Protein AF-A0A3D0DPT5-F1 (afdb_monomer_lite)

Radius of gyration: 11.85 Å; chains: 1; bounding box: 24×19×32 Å

Secondary structure (DSSP, 8-state):
-GGGGTS---EEEE-HHHHHTTTT-HHHHHHHHHHHHHHHHTT-EEEE-----

pLDDT: mean 87.82, std 8.05, range [64.44, 96.06]

Foldseek 3Di:
DVVPVVDPAQEDEDEVVLVVCCVPDPVSVVVVVVVVVVCVVVVHHYHYPDPDD

Sequence (53 aa):
LAYLKRFPVRKIKIDRAFIRELEASSEDRAIVAAVMALAGSLQLQVVAEGVET

Structure (mmCIF, N/CA/C/O backbone):
data_AF-A0A3D0DPT5-F1
#
_entry.id   AF-A0A3D0DPT5-F1
#
loop_
_atom_site.group_PDB
_atom_site.id
_atom_site.type_symbol
_atom_site.label_atom_id
_atom_site.label_alt_id
_atom_site.label_comp_id
_atom_site.label_asym_id
_atom_site.label_entity_id
_atom_site.label_seq_id
_atom_site.pdbx_PDB_ins_code
_atom_site.Cartn_x
_atom_site.Cartn_y
_atom_site.Cartn_z
_atom_site.occupancy
_atom_site.B_iso_or_equiv
_atom_site.auth_seq_id
_atom_site.auth_comp_id
_atom_site.auth_asym_id
_atom_site.auth_atom_id
_atom_site.pdbx_PDB_model_num
ATOM 1 N N . LEU A 1 1 ? 2.521 7.433 9.652 1.00 64.44 1 LEU A N 1
ATOM 2 C CA . LEU A 1 1 ? 1.591 6.519 10.370 1.00 64.44 1 LEU A CA 1
ATOM 3 C C . LEU A 1 1 ? 0.687 7.225 11.381 1.00 64.44 1 LEU A C 1
ATOM 5 O O . LEU A 1 1 ? -0.513 7.006 11.316 1.00 64.44 1 LEU A O 1
ATOM 9 N N . ALA A 1 2 ? 1.203 8.083 12.274 1.00 73.62 2 ALA A N 1
ATOM 10 C CA . ALA A 1 2 ? 0.398 8.738 13.323 1.00 73.62 2 ALA A CA 1
ATOM 11 C C . ALA A 1 2 ? -0.880 9.453 12.819 1.00 73.62 2 ALA A C 1
ATOM 13 O O . ALA A 1 2 ? -1.888 9.483 13.520 1.00 73.62 2 ALA A O 1
ATOM 14 N N . TYR A 1 3 ? -0.870 9.967 11.586 1.00 73.81 3 TYR A N 1
ATOM 15 C CA . TYR A 1 3 ? -2.030 10.611 10.962 1.00 73.81 3 TYR A CA 1
ATOM 16 C C . TYR A 1 3 ? -3.184 9.654 10.620 1.00 73.81 3 TYR A C 1
ATOM 18 O O . TYR A 1 3 ? -4.335 10.076 10.679 1.00 73.81 3 TYR A O 1
ATOM 26 N N . LEU A 1 4 ? -2.912 8.368 10.355 1.00 71.31 4 LEU A N 1
ATOM 27 C CA . LEU A 1 4 ? -3.955 7.368 10.071 1.00 71.31 4 LEU A CA 1
ATOM 28 C C . LEU A 1 4 ? -4.888 7.146 11.268 1.00 71.31 4 LEU A C 1
ATOM 30 O O . LEU A 1 4 ? -6.050 6.821 11.079 1.00 71.31 4 LEU A O 1
ATOM 34 N N . LYS A 1 5 ? -4.402 7.361 12.499 1.00 68.75 5 LYS A N 1
ATOM 35 C CA . LYS A 1 5 ? -5.234 7.286 13.712 1.00 68.75 5 LYS A CA 1
ATOM 36 C C . LYS A 1 5 ? -6.158 8.491 13.896 1.00 68.75 5 LYS A C 1
ATOM 38 O O . LYS A 1 5 ? -7.133 8.390 14.629 1.00 68.75 5 LYS A O 1
ATOM 43 N N . ARG A 1 6 ? -5.814 9.647 13.321 1.00 77.56 6 ARG A N 1
ATOM 44 C CA . ARG A 1 6 ? -6.505 10.924 13.583 1.00 77.56 6 ARG A CA 1
ATOM 45 C C . ARG A 1 6 ? -7.560 11.247 12.535 1.00 77.56 6 ARG A C 1
ATOM 47 O O . ARG A 1 6 ? -8.471 12.014 12.817 1.00 77.56 6 ARG A O 1
ATOM 54 N N . PHE A 1 7 ? -7.436 10.668 11.347 1.00 75.94 7 PHE A N 1
ATOM 55 C CA . PHE A 1 7 ? -8.391 10.852 10.269 1.00 75.94 7 PHE A CA 1
ATOM 56 C C . PHE A 1 7 ? -9.173 9.559 10.039 1.00 75.94 7 PHE A C 1
ATOM 58 O O . PHE A 1 7 ? -8.547 8.505 9.936 1.00 75.94 7 PHE A O 1
ATOM 65 N N . PRO A 1 8 ? -10.512 9.617 9.909 1.00 78.31 8 PRO A N 1
ATOM 66 C CA . PRO A 1 8 ? -11.335 8.464 9.557 1.00 78.31 8 PRO A CA 1
ATOM 67 C C . PRO A 1 8 ? -11.155 8.129 8.069 1.00 78.31 8 PRO A C 1
ATOM 69 O O . PRO A 1 8 ? -12.066 8.272 7.251 1.00 78.31 8 PRO A O 1
ATOM 72 N N . VAL A 1 9 ? -9.941 7.735 7.692 1.00 84.00 9 VAL A N 1
ATOM 73 C CA . VAL A 1 9 ? -9.653 7.230 6.356 1.00 84.00 9 VAL A CA 1
ATOM 74 C C . VAL A 1 9 ? -10.297 5.859 6.211 1.00 84.00 9 VAL A C 1
ATOM 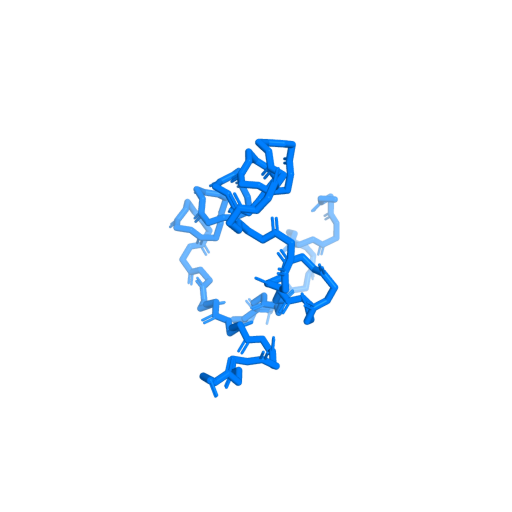76 O O . VAL A 1 9 ? -10.294 5.058 7.137 1.00 84.00 9 VAL A O 1
ATOM 79 N N . ARG A 1 10 ? -10.877 5.596 5.041 1.00 87.44 10 ARG A N 1
ATOM 80 C CA . ARG A 1 10 ? -11.460 4.286 4.706 1.00 87.44 10 ARG A CA 1
ATOM 81 C C . ARG A 1 10 ? -10.640 3.517 3.680 1.00 87.44 10 ARG A C 1
ATOM 83 O O . ARG A 1 10 ? -10.894 2.338 3.465 1.00 87.44 10 ARG A O 1
ATOM 90 N N . LYS A 1 11 ? -9.678 4.188 3.039 1.00 90.81 11 LYS A N 1
ATOM 91 C CA . LYS A 1 11 ? -8.878 3.620 1.960 1.00 90.81 11 LYS A CA 1
ATOM 92 C C . LYS A 1 11 ? -7.435 4.111 1.964 1.00 90.81 11 LYS A C 1
ATOM 94 O O . LYS A 1 11 ? -7.175 5.268 2.291 1.00 90.81 11 LYS A O 1
ATOM 99 N N . ILE A 1 12 ? -6.535 3.239 1.532 1.0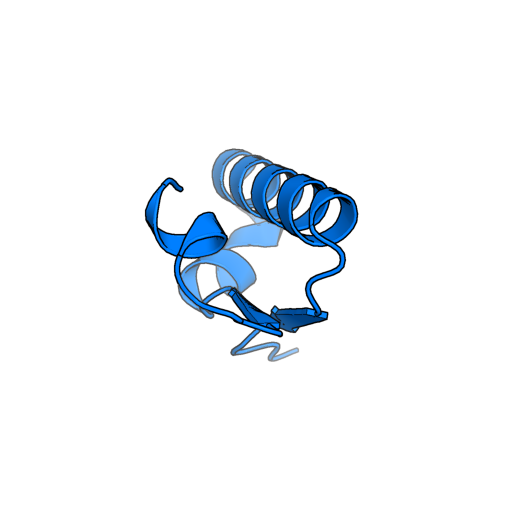0 91.00 12 ILE A N 1
ATOM 100 C CA . ILE A 1 12 ? -5.142 3.515 1.187 1.00 91.00 12 ILE A CA 1
ATOM 101 C C . ILE A 1 12 ? -4.986 3.313 -0.323 1.00 91.00 12 ILE A C 1
ATOM 103 O O . ILE A 1 12 ? -5.562 2.389 -0.895 1.00 91.00 12 ILE A O 1
ATOM 107 N N . LYS A 1 13 ? -4.222 4.191 -0.972 1.00 93.94 13 LYS A N 1
ATOM 108 C CA . LYS A 1 13 ? -3.858 4.062 -2.385 1.00 93.94 13 LYS A CA 1
ATOM 109 C C . LYS A 1 13 ? -2.397 3.642 -2.494 1.00 93.94 13 LYS A C 1
ATOM 111 O O . LYS A 1 13 ? -1.560 4.230 -1.812 1.00 93.94 13 LYS A O 1
ATOM 116 N N . ILE A 1 14 ? -2.113 2.663 -3.344 1.00 92.38 14 ILE A N 1
ATOM 117 C CA . ILE A 1 14 ? -0.753 2.288 -3.737 1.00 92.38 14 ILE A CA 1
ATOM 118 C C . ILE A 1 14 ? -0.523 2.857 -5.134 1.00 92.38 14 ILE A C 1
ATOM 120 O O . ILE A 1 14 ? -1.257 2.526 -6.064 1.00 92.38 14 ILE A O 1
ATOM 124 N N . ASP A 1 15 ? 0.448 3.761 -5.244 1.00 91.75 15 ASP A N 1
ATOM 125 C CA . ASP A 1 15 ? 0.749 4.465 -6.490 1.00 91.75 15 ASP A CA 1
ATOM 126 C C . ASP A 1 15 ? 1.322 3.519 -7.556 1.00 91.75 15 ASP A C 1
ATOM 128 O O . ASP A 1 15 ? 2.008 2.543 -7.235 1.00 91.75 15 ASP A O 1
ATOM 132 N N . ARG A 1 16 ? 1.080 3.851 -8.830 1.00 90.12 16 ARG A N 1
ATOM 133 C CA . ARG A 1 16 ? 1.544 3.077 -9.988 1.00 90.12 16 ARG A CA 1
ATOM 134 C C . ARG A 1 16 ? 3.046 2.805 -9.982 1.00 90.12 16 ARG A C 1
ATOM 136 O O . ARG A 1 16 ? 3.457 1.799 -10.544 1.00 90.12 16 ARG A O 1
ATOM 143 N N . ALA A 1 17 ? 3.860 3.697 -9.408 1.00 88.88 17 ALA A N 1
ATOM 144 C CA . ALA A 1 17 ? 5.310 3.527 -9.370 1.00 88.88 17 ALA A CA 1
ATOM 145 C C . ALA A 1 17 ? 5.697 2.234 -8.637 1.00 88.88 17 ALA A C 1
ATOM 147 O O . ALA A 1 17 ? 6.519 1.477 -9.133 1.00 88.88 17 ALA A O 1
ATOM 148 N N . PHE A 1 18 ? 5.018 1.933 -7.525 1.00 86.69 18 PHE A N 1
ATOM 149 C CA . PHE A 1 18 ? 5.213 0.680 -6.797 1.00 86.69 18 PHE A CA 1
ATOM 150 C C . PHE A 1 18 ? 4.632 -0.514 -7.549 1.00 86.69 18 PHE A C 1
ATOM 152 O O . PHE A 1 18 ? 5.230 -1.581 -7.535 1.00 86.69 18 PHE A O 1
ATOM 159 N N . ILE A 1 19 ? 3.476 -0.341 -8.204 1.00 88.38 19 ILE A N 1
ATOM 160 C CA . ILE A 1 19 ? 2.794 -1.415 -8.944 1.00 88.38 19 ILE A CA 1
ATOM 161 C C . ILE A 1 19 ? 3.616 -1.882 -10.151 1.00 88.38 19 ILE A C 1
ATOM 163 O O . ILE A 1 19 ? 3.760 -3.084 -10.350 1.00 88.38 19 ILE A O 1
ATOM 167 N N . ARG A 1 20 ? 4.183 -0.950 -10.927 1.00 88.06 20 ARG A N 1
ATOM 168 C CA . ARG A 1 20 ? 4.982 -1.256 -12.126 1.00 88.06 20 ARG A CA 1
ATOM 169 C C . ARG A 1 20 ? 6.253 -2.039 -11.813 1.00 88.06 20 ARG A C 1
ATOM 171 O O . ARG A 1 20 ? 6.643 -2.895 -12.594 1.00 88.06 20 ARG A O 1
ATOM 178 N N . GLU A 1 21 ? 6.864 -1.775 -10.665 1.00 86.50 21 GLU A N 1
ATOM 179 C CA . GLU A 1 21 ? 8.121 -2.409 -10.267 1.00 86.50 21 GLU A CA 1
ATOM 180 C C . GLU A 1 21 ? 7.912 -3.697 -9.448 1.00 86.50 21 GLU A C 1
ATOM 182 O O . GLU A 1 21 ? 8.883 -4.353 -9.078 1.00 86.50 21 GLU A O 1
ATOM 187 N N . LEU A 1 22 ? 6.666 -4.131 -9.191 1.00 88.06 22 LEU A N 1
ATOM 188 C CA . LEU A 1 22 ? 6.386 -5.321 -8.369 1.00 88.06 22 LEU A CA 1
ATOM 189 C C . LEU A 1 22 ? 7.052 -6.600 -8.886 1.00 88.06 22 LEU A C 1
ATOM 191 O O . LEU A 1 22 ? 7.402 -7.468 -8.087 1.00 88.06 22 LEU A O 1
ATOM 195 N N . GLU A 1 23 ? 7.216 -6.757 -10.197 1.00 85.50 23 GLU A N 1
ATOM 196 C CA . GLU A 1 23 ? 7.845 -7.951 -10.771 1.00 85.50 23 GLU A CA 1
ATOM 197 C C . GLU A 1 23 ? 9.374 -7.896 -10.661 1.00 85.50 23 GLU A C 1
ATOM 199 O O . GLU A 1 23 ? 10.013 -8.885 -10.286 1.00 85.50 23 GLU A O 1
ATOM 204 N N . ALA A 1 24 ? 9.963 -6.721 -10.888 1.00 90.19 24 ALA A N 1
ATOM 205 C CA . ALA A 1 24 ? 11.410 -6.529 -10.950 1.00 90.19 24 ALA A CA 1
ATOM 206 C C . ALA A 1 24 ? 12.062 -6.246 -9.583 1.00 90.19 24 ALA A C 1
ATOM 208 O O . ALA A 1 24 ? 13.221 -6.601 -9.369 1.00 90.19 24 ALA A O 1
ATOM 209 N N . SER A 1 25 ? 11.325 -5.665 -8.634 1.00 93.69 25 SER A N 1
ATOM 210 C CA . SER A 1 25 ? 11.859 -5.131 -7.379 1.00 93.69 25 SER A CA 1
ATOM 211 C C . SER A 1 25 ? 11.348 -5.899 -6.160 1.00 93.69 25 SER A C 1
ATOM 213 O O . SER A 1 25 ? 10.172 -5.865 -5.789 1.00 93.69 25 SER A O 1
ATOM 215 N N . SER A 1 26 ? 12.255 -6.603 -5.477 1.00 93.75 26 SER A N 1
ATOM 216 C CA . SER A 1 26 ? 11.942 -7.244 -4.193 1.00 93.75 26 SER A CA 1
ATOM 217 C C . SER A 1 26 ? 11.657 -6.238 -3.081 1.00 93.75 26 SER A C 1
ATOM 219 O O . SER A 1 26 ? 10.915 -6.561 -2.154 1.00 93.75 26 SER A O 1
ATOM 221 N N . GLU A 1 27 ? 12.240 -5.042 -3.166 1.00 92.88 27 GLU A N 1
ATOM 222 C CA . GLU A 1 27 ? 12.018 -3.964 -2.204 1.00 92.88 27 GLU A CA 1
ATOM 223 C C . GLU A 1 27 ? 10.597 -3.408 -2.331 1.00 92.88 27 GLU A C 1
ATOM 225 O O . GLU A 1 27 ? 9.875 -3.356 -1.335 1.00 92.88 27 GLU A O 1
ATOM 230 N N . ASP A 1 28 ? 10.139 -3.120 -3.552 1.00 91.50 28 ASP A N 1
ATOM 231 C CA . ASP A 1 28 ? 8.775 -2.628 -3.777 1.00 91.50 28 ASP A CA 1
ATOM 232 C C . ASP A 1 28 ? 7.728 -3.669 -3.383 1.00 91.50 28 ASP A C 1
ATOM 234 O O . ASP A 1 28 ? 6.733 -3.331 -2.735 1.00 91.50 28 ASP A O 1
ATOM 238 N N . ARG A 1 29 ? 7.983 -4.960 -3.647 1.00 94.06 29 ARG A N 1
ATOM 239 C CA . ARG A 1 29 ? 7.145 -6.050 -3.117 1.00 94.06 29 ARG A CA 1
ATOM 240 C C . ARG A 1 29 ? 7.067 -6.034 -1.595 1.00 94.06 29 ARG A C 1
ATOM 242 O O . ARG A 1 29 ? 5.979 -6.206 -1.046 1.00 94.06 29 ARG A O 1
ATOM 249 N N . ALA A 1 30 ? 8.193 -5.842 -0.907 1.00 95.00 30 ALA A N 1
ATOM 250 C CA . ALA A 1 30 ? 8.224 -5.803 0.552 1.00 95.00 30 ALA A CA 1
ATOM 251 C C . ALA A 1 30 ? 7.454 -4.592 1.104 1.00 95.00 30 ALA A C 1
ATOM 253 O O . ALA A 1 30 ? 6.684 -4.733 2.057 1.00 95.00 30 ALA A O 1
ATOM 254 N N . ILE A 1 31 ? 7.599 -3.423 0.474 1.00 92.31 31 ILE A N 1
ATOM 255 C CA . ILE A 1 31 ? 6.865 -2.205 0.836 1.00 92.31 31 ILE A CA 1
ATOM 256 C C . ILE A 1 31 ? 5.361 -2.409 0.634 1.00 92.31 31 ILE A C 1
ATOM 258 O O . ILE A 1 31 ? 4.579 -2.171 1.557 1.00 92.31 31 ILE A O 1
ATOM 262 N N . VAL A 1 32 ? 4.941 -2.905 -0.533 1.00 94.25 32 VAL A N 1
ATOM 263 C CA . VAL A 1 32 ? 3.528 -3.179 -0.832 1.00 94.25 32 VAL A CA 1
ATOM 264 C C . VAL A 1 32 ? 2.950 -4.203 0.142 1.00 94.25 32 VAL A C 1
ATOM 266 O O . VAL A 1 32 ? 1.869 -3.978 0.686 1.00 94.25 32 VAL A O 1
ATOM 269 N N . ALA A 1 33 ? 3.680 -5.276 0.456 1.00 95.25 33 ALA A N 1
ATOM 270 C CA . ALA A 1 33 ? 3.250 -6.265 1.442 1.00 95.25 33 ALA A CA 1
ATOM 271 C C . ALA A 1 33 ? 3.069 -5.655 2.845 1.00 95.25 33 ALA A C 1
ATOM 273 O O . ALA A 1 33 ? 2.061 -5.915 3.507 1.00 95.25 33 ALA A O 1
ATOM 274 N N . ALA A 1 34 ? 3.994 -4.799 3.289 1.00 95.25 34 ALA A N 1
ATOM 275 C CA . ALA A 1 34 ? 3.884 -4.109 4.573 1.00 95.25 34 ALA A CA 1
ATOM 276 C C . ALA A 1 34 ? 2.673 -3.159 4.619 1.00 95.25 34 ALA A C 1
ATOM 278 O O . ALA A 1 34 ? 1.945 -3.119 5.615 1.00 95.25 34 ALA A O 1
ATOM 279 N N . VAL A 1 35 ? 2.413 -2.431 3.527 1.00 93.19 35 VAL A N 1
ATOM 280 C CA . VAL A 1 35 ? 1.232 -1.565 3.392 1.00 93.19 35 VAL A CA 1
ATOM 281 C C . VAL A 1 35 ? -0.058 -2.386 3.435 1.00 93.19 35 VAL A C 1
ATOM 283 O O . VAL A 1 35 ? -0.992 -2.005 4.142 1.00 93.19 35 VAL A O 1
ATOM 286 N N . MET A 1 36 ? -0.104 -3.530 2.747 1.00 95.31 36 MET A N 1
ATOM 287 C CA . MET A 1 36 ? -1.249 -4.448 2.768 1.00 95.31 36 MET A CA 1
ATOM 288 C C . MET A 1 36 ? -1.522 -4.991 4.177 1.00 95.31 36 MET A C 1
ATOM 290 O O . MET A 1 36 ? -2.668 -4.978 4.629 1.00 95.31 36 MET A O 1
ATOM 294 N N . ALA A 1 37 ? -0.482 -5.407 4.907 1.00 96.06 37 ALA A N 1
ATOM 295 C CA . ALA A 1 37 ? -0.613 -5.906 6.278 1.00 96.06 37 ALA A CA 1
ATOM 296 C C . ALA A 1 37 ? -1.143 -4.828 7.243 1.00 96.06 37 ALA A C 1
ATOM 298 O O . ALA A 1 37 ? -2.024 -5.088 8.072 1.00 96.06 37 ALA A O 1
ATOM 299 N N . LEU A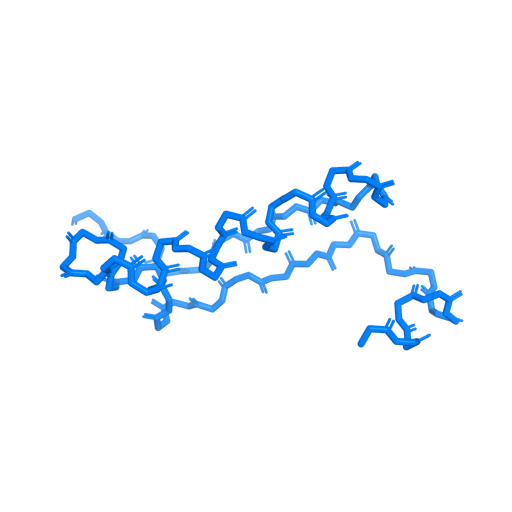 1 38 ? -0.650 -3.594 7.107 1.00 91.50 38 LEU A N 1
ATOM 300 C CA . LEU A 1 38 ? -1.137 -2.448 7.870 1.00 91.50 38 LEU A CA 1
ATOM 301 C C . LEU A 1 38 ? -2.606 -2.147 7.556 1.00 91.50 38 LEU A C 1
ATOM 303 O O . LEU A 1 38 ? -3.398 -1.944 8.476 1.00 91.50 38 LEU A O 1
ATOM 307 N N . ALA A 1 39 ? -2.969 -2.114 6.272 1.00 92.19 39 ALA A N 1
ATOM 308 C CA . ALA A 1 39 ? -4.334 -1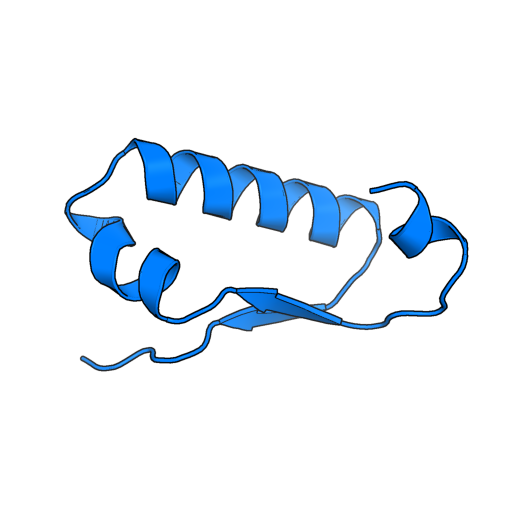.849 5.841 1.00 92.19 39 ALA A CA 1
ATOM 309 C C . ALA A 1 39 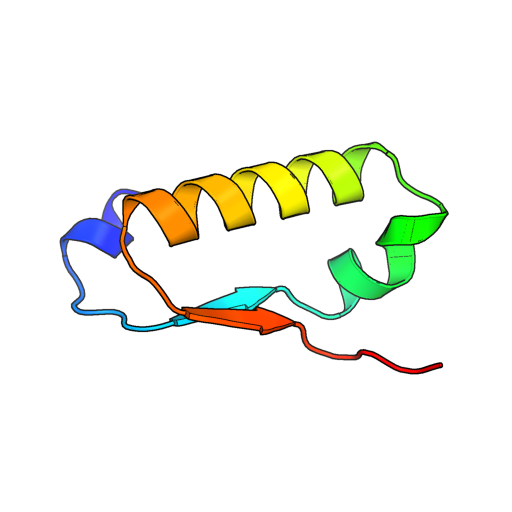? -5.306 -2.895 6.400 1.00 92.19 39 ALA A C 1
ATOM 311 O O . ALA A 1 39 ? -6.335 -2.520 6.959 1.00 92.19 39 ALA A O 1
ATOM 312 N N . GLY A 1 40 ? -4.939 -4.181 6.351 1.00 93.50 40 GLY A N 1
ATOM 313 C CA . GLY A 1 40 ? -5.718 -5.260 6.962 1.00 93.50 40 GLY A CA 1
ATOM 314 C C . GLY A 1 40 ? -5.897 -5.081 8.472 1.00 93.50 40 GLY A C 1
ATOM 315 O O . GLY A 1 40 ? -7.015 -5.170 8.974 1.00 93.50 40 GLY A O 1
ATOM 316 N N . SER A 1 41 ? -4.825 -4.728 9.188 1.00 92.44 41 SER A N 1
ATOM 317 C CA . SER A 1 41 ? -4.870 -4.491 10.642 1.00 92.44 41 SER A CA 1
ATOM 318 C C . SER A 1 41 ? -5.758 -3.305 11.034 1.00 92.44 41 SER A C 1
ATOM 320 O O . SER A 1 41 ? -6.333 -3.287 12.119 1.00 92.44 41 SER A O 1
ATOM 322 N N . LEU A 1 42 ? -5.869 -2.306 10.157 1.00 89.62 42 LEU A N 1
ATOM 323 C CA . LEU A 1 42 ? -6.680 -1.107 10.364 1.00 89.62 42 LEU A CA 1
ATOM 324 C C . LEU A 1 42 ? -8.056 -1.181 9.682 1.00 89.62 42 LEU A C 1
ATOM 32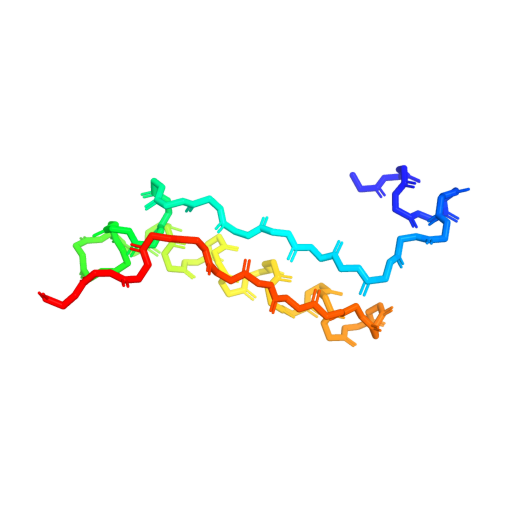6 O O . LEU A 1 42 ? -8.789 -0.195 9.715 1.00 89.62 42 LEU A O 1
ATOM 330 N N . GLN A 1 43 ? -8.403 -2.319 9.067 1.00 91.12 43 GLN A N 1
ATOM 331 C CA . GLN A 1 43 ? -9.644 -2.520 8.305 1.00 91.12 43 GLN A CA 1
ATOM 332 C C . GLN A 1 43 ? -9.858 -1.459 7.209 1.00 91.12 43 GLN A C 1
ATOM 334 O O . GLN A 1 43 ? -10.972 -0.996 6.958 1.00 91.12 43 GLN A O 1
ATOM 339 N N . LEU A 1 44 ? -8.769 -1.060 6.550 1.00 91.94 44 LEU A N 1
ATOM 340 C CA . LEU A 1 44 ? -8.772 -0.093 5.458 1.00 91.94 44 LEU A CA 1
ATOM 341 C C . LEU A 1 44 ? -8.852 -0.815 4.116 1.00 91.94 44 LEU A C 1
ATOM 343 O O . LEU A 1 44 ? -8.178 -1.818 3.891 1.00 91.94 44 LEU A O 1
ATOM 347 N N . GLN A 1 45 ? -9.631 -0.265 3.189 1.00 94.12 45 GLN A N 1
ATOM 348 C CA . GLN A 1 45 ? -9.618 -0.719 1.801 1.00 94.12 45 GLN A CA 1
ATOM 349 C C . GLN A 1 45 ? -8.298 -0.325 1.133 1.00 94.12 45 GLN A C 1
ATOM 351 O O . GLN A 1 45 ? -7.738 0.729 1.429 1.00 94.12 45 GLN A O 1
ATOM 356 N N . VAL A 1 46 ? -7.813 -1.134 0.196 1.00 94.38 46 VAL A N 1
ATOM 357 C CA . VAL A 1 46 ? -6.627 -0.800 -0.603 1.00 94.38 46 VAL A CA 1
ATOM 358 C C . VAL A 1 46 ? -7.021 -0.698 -2.068 1.00 94.38 46 VAL A C 1
ATOM 360 O O . VAL A 1 46 ? -7.759 -1.538 -2.574 1.00 94.38 46 VAL A O 1
ATOM 363 N N . VAL A 1 47 ? -6.537 0.344 -2.743 1.00 94.50 47 VAL A N 1
ATOM 364 C CA . VAL A 1 47 ? -6.688 0.536 -4.188 1.00 94.50 47 VAL A CA 1
ATOM 365 C C . VAL A 1 47 ? -5.299 0.635 -4.807 1.00 94.50 47 VAL A C 1
ATOM 367 O O . VAL A 1 47 ? -4.533 1.530 -4.452 1.00 94.50 47 VAL A O 1
ATOM 370 N N . ALA A 1 48 ? -4.985 -0.277 -5.722 1.00 93.00 48 ALA A N 1
ATOM 371 C CA . ALA A 1 48 ? -3.792 -0.198 -6.556 1.00 93.00 48 ALA A CA 1
ATOM 372 C C . ALA A 1 48 ? -4.085 0.663 -7.792 1.00 93.00 48 ALA A C 1
ATOM 374 O O . ALA A 1 48 ? -5.115 0.481 -8.443 1.00 93.00 48 ALA A O 1
ATOM 375 N N . GLU A 1 49 ? -3.202 1.606 -8.106 1.00 91.31 49 GLU A N 1
ATOM 376 C CA . GLU A 1 49 ? -3.307 2.435 -9.309 1.00 91.31 49 GLU A CA 1
ATOM 377 C C . GLU A 1 49 ? -2.366 1.957 -10.410 1.00 91.31 49 GLU A C 1
ATOM 379 O O . GLU A 1 49 ? -1.281 1.461 -10.130 1.00 91.31 49 GLU A O 1
ATOM 384 N N . GLY A 1 50 ? -2.759 2.163 -11.670 1.00 85.94 50 GLY A N 1
ATOM 385 C CA . GLY A 1 50 ? -1.894 1.866 -12.816 1.00 85.94 50 GLY A CA 1
ATOM 386 C C . GLY A 1 50 ? -1.638 0.375 -13.039 1.00 85.94 50 GLY A C 1
ATOM 387 O O . GLY A 1 50 ? -0.547 0.014 -13.467 1.00 85.94 50 GLY A O 1
ATOM 388 N N . VAL A 1 51 ? -2.630 -0.473 -12.742 1.00 84.00 51 VAL A N 1
ATOM 389 C CA . VAL A 1 51 ? -2.645 -1.880 -13.167 1.00 84.00 51 VAL A CA 1
ATOM 390 C C . VAL A 1 51 ? -2.879 -1.900 -14.679 1.00 84.00 51 VAL A C 1
ATOM 392 O O . VAL A 1 51 ? -4.015 -1.823 -15.140 1.00 84.00 51 VAL A O 1
ATOM 395 N N . GLU A 1 52 ? -1.795 -1.917 -15.444 1.00 79.31 52 GLU A N 1
ATOM 396 C CA . GLU A 1 52 ? -1.786 -2.030 -16.903 1.00 79.31 52 GLU A CA 1
ATOM 397 C C . GLU A 1 52 ? -1.114 -3.371 -17.242 1.00 79.31 52 GLU A C 1
ATOM 399 O O . GLU A 1 52 ? -0.047 -3.662 -16.701 1.00 79.31 52 GLU A O 1
ATOM 404 N N . THR A 1 53 ? -1.783 -4.207 -18.045 1.00 65.75 53 THR A N 1
ATOM 405 C CA . THR A 1 53 ? -1.296 -5.523 -18.509 1.00 65.75 53 THR A CA 1
ATOM 406 C C . THR A 1 53 ? -0.461 -5.406 -19.768 1.00 65.75 53 THR A C 1
ATOM 408 O O . THR A 1 53 ? -0.921 -4.662 -20.668 1.00 65.75 53 THR A O 1
#